Protein AF-A0A382K4H8-F1 (afdb_monomer_lite)

Sequence (67 aa):
MSEEIRERLRWLISHMNDKYMDGFNQFGAKKELYEIKWMVDEALKDAPTFTIEKEWLEKRIDTMTLL

Radius of gyration: 15.41 Å; chains: 1; bounding box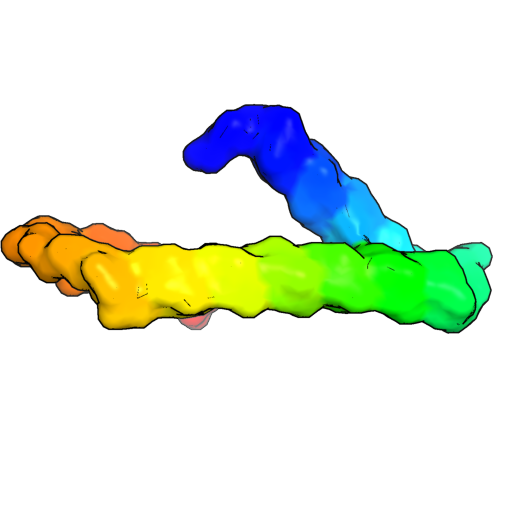: 32×25×34 Å

Foldseek 3Di:
DDVVVVVLLVVLVCQLPPPVDDPVRNVVSVVVVVVVVVVVVVCVVPDDDDPCVVVVVVVVVVVVVVD

pLDDT: mean 92.85, std 10.01, range [46.0, 98.62]

Organism: NCBI:txid408172

Secondary structure (DSSP, 8-state):
--HHHHHHHHHHHHHHH-TTS-HHHHHHHHHHHHHHHHHHHHHHHTPPP-TTHHHHHHHHHHHHHT-

Structure (mmCIF, N/CA/C/O backbone):
data_AF-A0A382K4H8-F1
#
_entry.id   AF-A0A382K4H8-F1
#
loop_
_atom_site.group_PDB
_atom_site.id
_atom_site.type_symbol
_atom_site.label_atom_id
_atom_site.label_alt_id
_atom_site.label_comp_id
_atom_site.label_asym_id
_atom_site.label_entity_id
_atom_site.label_seq_id
_atom_site.pdbx_PDB_ins_code
_atom_site.Cartn_x
_atom_site.Cartn_y
_atom_site.Cartn_z
_atom_site.occupancy
_atom_site.B_iso_or_equiv
_atom_site.auth_seq_id
_atom_site.auth_comp_id
_atom_site.auth_asym_id
_atom_site.auth_atom_id
_atom_site.pdbx_PDB_model_num
ATOM 1 N N . MET A 1 1 ? 3.423 5.660 9.007 1.00 79.88 1 MET A N 1
ATOM 2 C CA . MET A 1 1 ? 4.460 4.874 8.308 1.00 79.88 1 MET A CA 1
ATOM 3 C C . MET A 1 1 ? 5.795 5.518 8.615 1.00 79.88 1 MET A C 1
ATOM 5 O O . MET A 1 1 ? 5.850 6.742 8.525 1.00 79.88 1 MET A O 1
ATOM 9 N N . SER A 1 2 ? 6.792 4.734 9.033 1.00 94.00 2 SER A N 1
ATOM 10 C CA . SER A 1 2 ? 8.148 5.244 9.267 1.00 94.00 2 SER A CA 1
ATOM 11 C C . SER A 1 2 ? 8.737 5.804 7.972 1.00 94.00 2 SER A C 1
ATOM 13 O O . SER A 1 2 ? 8.361 5.368 6.880 1.00 94.00 2 SER A O 1
ATOM 15 N N . GLU A 1 3 ? 9.647 6.771 8.088 1.00 95.62 3 GLU A N 1
ATOM 16 C CA . GLU A 1 3 ? 10.298 7.351 6.908 1.00 95.62 3 GLU A CA 1
ATOM 17 C C . GLU A 1 3 ? 11.121 6.317 6.144 1.00 95.62 3 GLU A C 1
ATOM 19 O O . GLU A 1 3 ? 11.046 6.281 4.923 1.00 95.62 3 GLU A O 1
ATOM 24 N N . GLU A 1 4 ? 11.765 5.386 6.845 1.00 96.44 4 GLU A N 1
ATOM 25 C CA . GLU A 1 4 ? 12.489 4.268 6.237 1.00 96.44 4 GLU A CA 1
ATOM 26 C C . GLU A 1 4 ? 11.608 3.446 5.280 1.00 96.44 4 GLU A C 1
ATOM 28 O O . GLU A 1 4 ? 11.968 3.227 4.123 1.00 96.44 4 GLU A O 1
ATOM 33 N N . ILE A 1 5 ? 10.406 3.045 5.717 1.00 96.19 5 ILE A N 1
ATOM 34 C CA . ILE A 1 5 ? 9.486 2.270 4.870 1.00 96.19 5 ILE A CA 1
ATOM 35 C C . ILE A 1 5 ? 9.020 3.118 3.681 1.00 96.19 5 ILE A C 1
ATOM 37 O O . ILE A 1 5 ? 8.924 2.616 2.559 1.00 96.19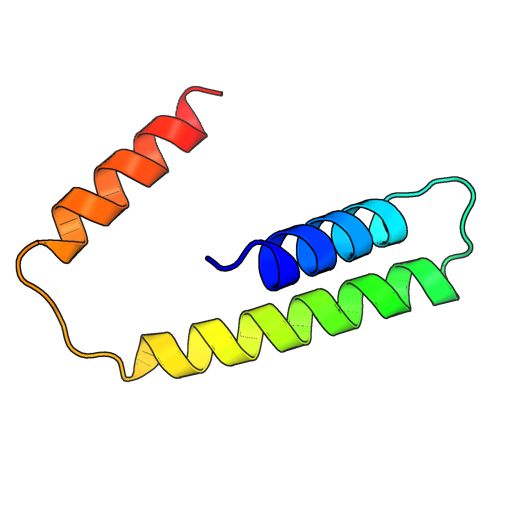 5 ILE A O 1
ATOM 41 N N . ARG A 1 6 ? 8.759 4.415 3.890 1.00 96.81 6 ARG A N 1
ATOM 42 C CA . ARG A 1 6 ? 8.373 5.316 2.792 1.00 96.81 6 ARG A CA 1
ATOM 43 C C . ARG A 1 6 ? 9.487 5.459 1.763 1.00 96.81 6 ARG A C 1
ATOM 45 O O . ARG A 1 6 ? 9.206 5.435 0.567 1.00 96.81 6 ARG A O 1
ATOM 52 N N . GLU A 1 7 ? 10.727 5.628 2.206 1.00 97.62 7 GLU A N 1
ATOM 53 C CA . GLU A 1 7 ? 11.895 5.732 1.334 1.00 97.62 7 GLU A CA 1
ATOM 54 C C . GLU A 1 7 ? 12.114 4.443 0.555 1.00 97.62 7 GLU A C 1
ATOM 56 O O . GLU A 1 7 ? 12.295 4.505 -0.663 1.00 97.62 7 GLU A O 1
ATOM 61 N N . ARG A 1 8 ? 11.982 3.282 1.209 1.00 97.25 8 ARG A N 1
ATOM 62 C CA . ARG A 1 8 ? 12.083 1.988 0.531 1.00 97.25 8 ARG A CA 1
ATOM 63 C C . ARG A 1 8 ? 11.027 1.834 -0.559 1.00 97.25 8 ARG A C 1
ATOM 65 O O . ARG A 1 8 ? 11.366 1.492 -1.690 1.00 97.25 8 ARG A O 1
ATOM 72 N N . LEU A 1 9 ? 9.767 2.138 -0.249 1.00 98.06 9 LEU A N 1
ATOM 73 C CA . LEU A 1 9 ? 8.678 2.069 -1.226 1.00 98.06 9 LEU A CA 1
ATOM 74 C C . LEU A 1 9 ? 8.896 3.042 -2.390 1.00 98.06 9 LEU A C 1
ATOM 76 O O . LEU A 1 9 ? 8.758 2.643 -3.544 1.00 98.06 9 LEU A O 1
ATOM 80 N N . ARG A 1 10 ? 9.294 4.293 -2.119 1.00 98.00 10 ARG A N 1
ATOM 81 C CA . ARG A 1 10 ? 9.620 5.275 -3.172 1.00 98.00 10 ARG A CA 1
ATOM 82 C C . ARG A 1 10 ? 10.744 4.783 -4.076 1.00 98.00 10 ARG A C 1
ATOM 84 O O . ARG A 1 10 ? 10.647 4.909 -5.294 1.00 98.00 10 ARG A O 1
ATOM 91 N N . TRP A 1 11 ? 11.789 4.211 -3.487 1.00 97.81 11 TRP A N 1
ATOM 92 C CA . TRP A 1 11 ? 12.921 3.670 -4.225 1.00 97.81 11 TRP A CA 1
ATOM 93 C C . TRP A 1 11 ? 12.496 2.518 -5.143 1.00 97.81 11 TRP A C 1
ATOM 95 O O . TRP A 1 11 ? 12.814 2.556 -6.332 1.00 97.81 11 TRP A O 1
ATOM 105 N N . LEU A 1 12 ? 11.714 1.559 -4.631 1.00 98.31 12 LEU A N 1
ATOM 106 C CA . LEU A 1 12 ? 11.194 0.424 -5.406 1.00 98.31 12 LEU A CA 1
ATOM 107 C C . LEU A 1 12 ? 10.283 0.874 -6.550 1.00 98.31 12 LEU A C 1
ATOM 109 O O . LEU A 1 12 ? 10.414 0.388 -7.672 1.00 98.31 12 LEU A O 1
ATOM 113 N N . ILE A 1 13 ? 9.389 1.830 -6.285 1.00 98.25 13 ILE A N 1
ATOM 114 C CA . ILE A 1 13 ? 8.498 2.399 -7.302 1.00 98.25 13 ILE A CA 1
ATOM 115 C C . ILE A 1 13 ? 9.312 3.097 -8.394 1.00 98.25 13 ILE A C 1
ATOM 117 O O . ILE A 1 13 ? 9.016 2.915 -9.574 1.00 98.25 13 ILE A O 1
ATOM 121 N N . SER A 1 14 ? 10.341 3.862 -8.019 1.00 97.94 14 SER A N 1
ATOM 122 C CA . SER A 1 14 ? 11.239 4.509 -8.980 1.00 97.94 14 SER A CA 1
ATOM 123 C C . SER A 1 14 ? 11.957 3.471 -9.846 1.00 97.94 14 SER A C 1
ATOM 125 O O . SER A 1 14 ? 11.875 3.540 -11.066 1.00 97.94 14 SER A O 1
ATOM 127 N N . HIS A 1 15 ? 12.561 2.447 -9.233 1.00 97.62 15 HIS A N 1
ATOM 128 C CA . HIS A 1 15 ? 13.309 1.399 -9.942 1.00 97.62 15 HIS A CA 1
ATOM 129 C C . HIS A 1 15 ? 12.430 0.581 -10.886 1.00 97.62 15 HIS A C 1
ATOM 131 O O . HIS A 1 15 ? 12.829 0.284 -12.007 1.00 97.62 15 HIS A O 1
ATOM 137 N N . MET A 1 16 ? 11.213 0.242 -10.458 1.00 98.06 16 MET A N 1
ATOM 138 C CA . MET A 1 16 ? 10.255 -0.490 -11.286 1.00 98.06 16 MET A CA 1
ATOM 139 C C . MET A 1 16 ? 9.856 0.290 -12.550 1.00 98.06 16 MET A C 1
ATOM 141 O O . MET A 1 16 ? 9.571 -0.331 -13.570 1.00 98.06 16 MET A O 1
ATOM 145 N N . ASN A 1 17 ? 9.817 1.625 -12.483 1.00 97.81 17 ASN A N 1
ATOM 146 C CA . ASN A 1 17 ? 9.357 2.490 -13.574 1.00 97.81 17 ASN A CA 1
ATOM 147 C C . ASN A 1 17 ? 10.498 3.220 -14.309 1.00 97.81 17 ASN A C 1
ATOM 149 O O . ASN A 1 17 ? 10.229 4.012 -15.215 1.00 97.81 17 ASN A O 1
ATOM 153 N N . ASP A 1 18 ? 11.759 2.991 -13.937 1.00 97.50 18 ASP A N 1
ATOM 154 C CA . ASP A 1 18 ? 12.894 3.674 -14.551 1.00 97.50 18 ASP A CA 1
ATOM 155 C C . ASP A 1 18 ? 13.167 3.118 -15.954 1.00 97.50 18 ASP A C 1
ATOM 157 O O . ASP A 1 18 ? 13.650 1.999 -16.120 1.00 97.50 18 ASP A O 1
ATOM 161 N N . LYS A 1 19 ? 12.898 3.933 -16.979 1.00 97.06 19 LYS A N 1
ATOM 162 C CA . LYS A 1 19 ? 13.113 3.596 -18.396 1.00 97.06 19 LYS A CA 1
ATOM 163 C C . LYS A 1 19 ? 14.577 3.340 -18.774 1.00 97.06 19 LYS A C 1
ATOM 165 O O . LYS A 1 19 ? 14.826 2.864 -19.879 1.00 97.06 19 LYS A O 1
ATOM 170 N N . TYR A 1 20 ? 15.529 3.707 -17.918 1.00 97.38 20 TYR A N 1
ATOM 171 C CA . TYR A 1 20 ? 16.955 3.467 -18.136 1.00 97.38 20 TYR A CA 1
ATOM 172 C C . TYR A 1 20 ? 17.442 2.154 -17.502 1.00 97.38 20 TYR A C 1
ATOM 174 O O . TYR A 1 20 ? 18.584 1.761 -17.741 1.00 97.38 20 TYR A O 1
ATOM 182 N N . MET A 1 21 ? 16.599 1.463 -16.725 1.00 95.81 21 MET A N 1
ATOM 183 C CA . MET A 1 21 ? 16.899 0.141 -16.169 1.00 95.81 21 MET A CA 1
ATOM 184 C C . MET A 1 21 ? 16.459 -0.997 -17.092 1.00 95.81 21 MET A C 1
ATOM 186 O O . MET A 1 21 ? 15.512 -0.869 -17.867 1.00 95.81 21 MET A O 1
ATOM 190 N N . ASP A 1 22 ? 17.140 -2.139 -16.981 1.00 97.38 22 ASP A N 1
ATOM 191 C CA . ASP A 1 22 ? 16.727 -3.362 -17.664 1.00 97.38 22 ASP A CA 1
ATOM 192 C C . ASP A 1 22 ? 15.502 -4.019 -16.998 1.00 97.38 22 ASP A C 1
ATOM 194 O O . ASP A 1 22 ? 15.146 -3.761 -15.843 1.00 97.38 22 ASP A O 1
ATOM 198 N N . GLY A 1 23 ? 14.862 -4.925 -17.740 1.00 97.38 23 GLY A N 1
ATOM 199 C CA . GLY A 1 23 ? 13.682 -5.638 -17.257 1.00 97.38 23 GLY A CA 1
ATOM 200 C C . GLY A 1 23 ? 13.957 -6.563 -16.067 1.00 97.38 23 GLY A C 1
ATOM 201 O O . GLY A 1 23 ? 13.034 -6.861 -15.311 1.00 97.38 23 GLY A O 1
ATOM 202 N N . PHE A 1 24 ? 15.202 -7.007 -15.860 1.00 97.56 24 PHE A N 1
ATOM 203 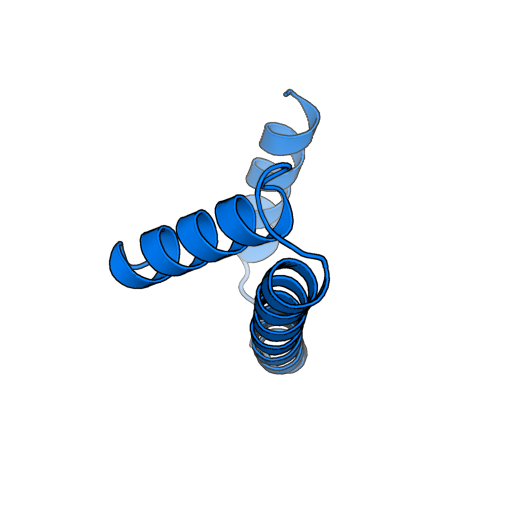C CA . PHE A 1 24 ? 15.554 -7.868 -14.729 1.00 97.56 24 PHE A CA 1
ATOM 204 C C . PHE A 1 24 ? 15.484 -7.090 -13.411 1.00 97.56 24 PHE A C 1
ATOM 206 O O . PHE A 1 24 ? 14.830 -7.538 -12.466 1.00 97.56 24 PHE A O 1
ATOM 213 N N . ASN A 1 25 ? 16.086 -5.901 -13.367 1.00 96.69 25 ASN A N 1
ATOM 214 C CA . ASN A 1 25 ? 16.071 -5.027 -12.197 1.00 96.69 25 ASN A CA 1
ATOM 215 C C . ASN A 1 25 ? 14.672 -4.460 -11.931 1.00 96.69 25 ASN A C 1
ATOM 217 O O . ASN A 1 25 ? 14.196 -4.509 -10.794 1.00 96.69 25 ASN A O 1
ATOM 221 N N . GLN A 1 26 ? 13.971 -4.016 -12.980 1.00 98.50 26 GLN A N 1
ATOM 222 C CA . GLN A 1 26 ? 12.583 -3.552 -12.866 1.00 98.50 26 GLN A CA 1
ATOM 223 C C . GLN A 1 26 ? 11.669 -4.645 -12.297 1.00 98.50 26 GLN A C 1
ATOM 225 O O . GLN A 1 26 ? 10.890 -4.403 -11.369 1.00 98.50 26 GLN A O 1
ATOM 230 N N . PHE A 1 27 ? 11.776 -5.875 -12.814 1.00 98.38 27 PHE A N 1
ATOM 231 C CA . PHE A 1 27 ? 10.987 -6.997 -12.312 1.00 98.38 27 PHE A CA 1
ATOM 232 C C . PHE A 1 27 ? 11.407 -7.410 -10.897 1.00 98.38 27 PHE A C 1
ATOM 234 O O . PHE A 1 27 ? 10.553 -7.787 -10.096 1.00 98.38 27 PHE A O 1
ATOM 241 N N . GLY A 1 28 ? 12.692 -7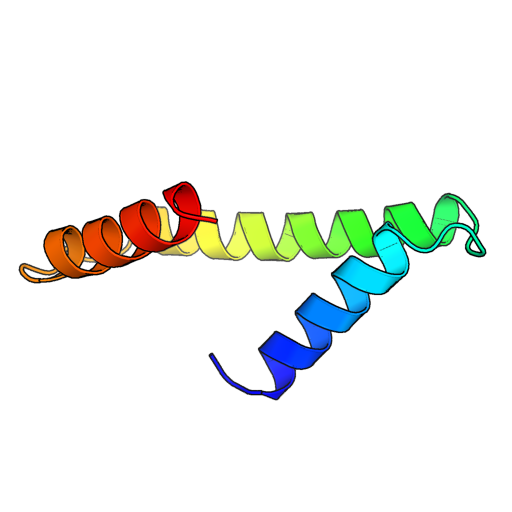.289 -10.553 1.00 98.38 28 GLY A N 1
ATOM 242 C CA . GLY A 1 28 ? 13.189 -7.431 -9.184 1.00 98.38 28 GLY A CA 1
ATOM 243 C C . GLY A 1 28 ? 12.459 -6.510 -8.204 1.00 98.38 28 GLY A C 1
ATOM 244 O O . GLY A 1 28 ? 11.872 -6.997 -7.238 1.00 98.38 28 GLY A O 1
ATOM 245 N N . ALA A 1 29 ? 12.407 -5.211 -8.506 1.00 98.44 29 ALA A N 1
ATOM 246 C CA . ALA A 1 29 ? 11.684 -4.231 -7.694 1.00 98.44 29 ALA A CA 1
ATOM 247 C C . ALA A 1 29 ? 10.177 -4.533 -7.619 1.00 98.44 29 ALA A C 1
ATOM 249 O O . ALA A 1 29 ? 9.568 -4.442 -6.552 1.00 98.44 29 ALA A O 1
ATOM 250 N N . LYS A 1 30 ? 9.572 -4.959 -8.737 1.00 98.44 30 LYS A N 1
ATOM 251 C CA . LYS A 1 30 ? 8.153 -5.337 -8.778 1.00 98.44 30 LYS A CA 1
ATOM 252 C C . LYS A 1 30 ? 7.834 -6.547 -7.897 1.00 98.44 30 LYS A C 1
ATOM 254 O O . LYS A 1 30 ? 6.802 -6.545 -7.233 1.00 98.44 30 LYS A O 1
ATOM 259 N N . LYS A 1 31 ? 8.697 -7.568 -7.874 1.00 98.62 31 LYS A N 1
ATOM 260 C CA . LYS A 1 31 ? 8.522 -8.734 -6.991 1.00 98.62 31 LYS A CA 1
ATOM 261 C C . LYS A 1 31 ? 8.508 -8.318 -5.527 1.00 98.62 31 LYS A C 1
ATOM 263 O O . LYS A 1 31 ? 7.614 -8.722 -4.801 1.00 98.62 31 LYS A O 1
ATOM 268 N N . GLU A 1 32 ? 9.437 -7.463 -5.115 1.00 98.50 32 GLU A N 1
ATOM 269 C CA . GLU A 1 32 ? 9.485 -6.995 -3.728 1.00 98.50 32 GLU A CA 1
ATOM 270 C C . GLU A 1 32 ? 8.239 -6.187 -3.341 1.00 98.50 32 GLU A C 1
ATOM 272 O O . GLU A 1 32 ? 7.699 -6.363 -2.252 1.00 98.50 32 GLU A O 1
ATOM 277 N N . LEU A 1 33 ? 7.714 -5.362 -4.253 1.00 98.50 33 LEU A N 1
ATOM 278 C CA . LEU A 1 33 ? 6.433 -4.683 -4.038 1.00 98.50 33 LEU A CA 1
ATOM 279 C C . LEU A 1 33 ? 5.267 -5.674 -3.866 1.00 98.50 33 LEU A C 1
ATOM 281 O O . LEU A 1 33 ? 4.380 -5.416 -3.052 1.00 98.50 33 LEU A O 1
ATOM 285 N N . TYR A 1 34 ? 5.259 -6.800 -4.591 1.00 98.56 34 TYR A N 1
ATOM 286 C CA . TYR A 1 34 ? 4.256 -7.854 -4.391 1.00 98.56 34 TYR A CA 1
ATOM 287 C C . TYR A 1 34 ? 4.397 -8.552 -3.041 1.00 98.56 34 TYR A C 1
ATOM 289 O O . TYR A 1 34 ? 3.384 -8.728 -2.372 1.00 98.56 34 TYR A O 1
ATOM 297 N N . GLU A 1 35 ? 5.616 -8.884 -2.613 1.00 98.50 35 GLU A N 1
ATOM 298 C CA . GLU A 1 35 ? 5.858 -9.475 -1.289 1.00 98.50 35 GLU A CA 1
ATOM 299 C C . GLU A 1 35 ? 5.330 -8.560 -0.177 1.00 98.50 35 GLU A C 1
ATOM 301 O O . GLU A 1 35 ? 4.563 -8.995 0.682 1.00 98.50 35 GLU A O 1
ATOM 306 N N . ILE A 1 36 ? 5.642 -7.258 -0.246 1.00 97.69 36 ILE A N 1
ATOM 307 C CA . ILE A 1 36 ? 5.12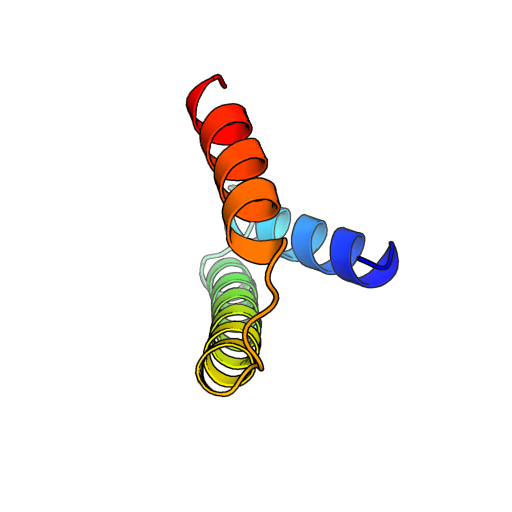6 -6.267 0.710 1.00 97.69 36 ILE A CA 1
ATOM 308 C C . ILE A 1 36 ? 3.595 -6.235 0.678 1.00 97.69 36 ILE A C 1
ATOM 310 O O . ILE A 1 36 ? 2.958 -6.239 1.732 1.00 97.69 36 ILE A O 1
ATOM 314 N N . LYS A 1 37 ? 2.995 -6.209 -0.519 1.00 97.56 37 LYS A N 1
ATOM 315 C CA . LYS A 1 37 ? 1.537 -6.196 -0.669 1.00 97.56 37 LYS A CA 1
ATOM 316 C C . LYS A 1 37 ? 0.905 -7.427 -0.018 1.00 97.56 37 LYS A C 1
ATOM 318 O O . LYS A 1 37 ? -0.030 -7.269 0.757 1.00 97.56 37 LYS A O 1
ATOM 323 N N . TRP A 1 38 ? 1.413 -8.624 -0.301 1.00 98.00 38 TRP A N 1
ATOM 324 C CA . TRP A 1 38 ? 0.866 -9.866 0.248 1.00 98.00 38 TRP A CA 1
ATOM 325 C C . TRP A 1 38 ? 1.004 -9.939 1.762 1.00 98.00 38 TRP A C 1
ATOM 327 O O . TRP A 1 38 ? 0.039 -10.291 2.432 1.00 98.00 38 TRP A O 1
ATOM 337 N N . MET A 1 39 ? 2.155 -9.547 2.311 1.00 97.06 39 MET A N 1
ATOM 338 C CA . MET A 1 39 ? 2.339 -9.496 3.763 1.00 97.06 39 MET A CA 1
ATOM 339 C C . MET A 1 39 ? 1.323 -8.566 4.437 1.00 97.06 39 MET A C 1
ATOM 341 O O . MET A 1 39 ? 0.777 -8.906 5.485 1.00 97.06 39 MET A O 1
ATOM 345 N N . VAL A 1 40 ? 1.066 -7.395 3.845 1.00 96.06 40 VAL A N 1
ATOM 346 C CA . VAL A 1 40 ? 0.087 -6.437 4.374 1.00 96.06 40 VAL A CA 1
ATOM 347 C C . VAL A 1 40 ? -1.338 -6.969 4.229 1.00 96.06 40 VAL A C 1
ATOM 349 O O . VAL A 1 40 ? -2.097 -6.903 5.192 1.00 96.06 40 VAL A O 1
ATOM 352 N N . ASP A 1 41 ? -1.701 -7.515 3.068 1.00 96.88 41 ASP A N 1
ATOM 353 C CA . ASP A 1 41 ? -3.039 -8.067 2.829 1.00 96.88 41 ASP A CA 1
ATOM 354 C C . ASP A 1 41 ? -3.355 -9.217 3.796 1.00 96.88 41 ASP A C 1
ATOM 356 O O . ASP A 1 41 ? -4.429 -9.234 4.398 1.00 96.88 41 ASP A O 1
ATOM 360 N N . GLU A 1 42 ? -2.416 -10.150 3.988 1.00 97.06 42 GLU A N 1
ATOM 361 C CA . GLU A 1 42 ? -2.584 -11.269 4.922 1.00 97.06 42 GLU A CA 1
ATOM 362 C C . GLU A 1 42 ? -2.717 -10.773 6.368 1.00 97.06 42 GLU A C 1
ATOM 364 O O . GLU A 1 42 ? -3.582 -11.246 7.100 1.00 97.06 42 GLU A O 1
ATOM 369 N N . ALA A 1 43 ? -1.935 -9.767 6.775 1.00 96.06 43 ALA A N 1
ATOM 370 C CA . ALA A 1 43 ? -2.064 -9.177 8.107 1.00 96.06 43 ALA A CA 1
ATOM 371 C C . ALA A 1 43 ? -3.416 -8.472 8.319 1.00 96.06 43 ALA A C 1
ATOM 373 O O . ALA A 1 43 ? -3.966 -8.509 9.419 1.00 96.06 43 ALA A O 1
ATOM 374 N N . LEU A 1 44 ? -3.952 -7.821 7.281 1.00 95.88 44 LEU A N 1
ATOM 375 C CA . LEU A 1 44 ? -5.232 -7.111 7.350 1.00 95.88 44 LEU A CA 1
ATOM 376 C C . LEU A 1 44 ? -6.441 -8.050 7.305 1.00 95.88 44 LEU A C 1
ATOM 378 O O . LEU A 1 44 ? -7.490 -7.706 7.845 1.00 95.88 44 LEU A O 1
ATOM 382 N N . LYS A 1 45 ? -6.308 -9.232 6.701 1.00 95.94 45 LYS A N 1
ATOM 383 C CA . LYS A 1 45 ? -7.376 -10.238 6.631 1.00 95.94 45 LYS A CA 1
ATOM 384 C C . LYS A 1 45 ? -7.846 -10.703 8.012 1.00 95.94 45 LYS A C 1
ATOM 386 O O . LYS A 1 45 ? -9.045 -10.886 8.208 1.00 95.94 45 LYS A O 1
ATOM 391 N N . ASP A 1 46 ? -6.911 -10.843 8.947 1.00 93.38 46 ASP A N 1
ATOM 392 C CA . ASP A 1 46 ? -7.172 -11.300 10.317 1.00 93.38 46 ASP A CA 1
ATOM 393 C C . ASP A 1 46 ? -7.157 -10.142 11.338 1.00 93.38 46 ASP A C 1
ATOM 395 O O . ASP A 1 46 ? -7.122 -10.364 12.553 1.00 93.38 46 ASP A O 1
ATOM 399 N N . ALA A 1 47 ? -7.164 -8.890 10.869 1.00 95.56 47 ALA A N 1
ATOM 400 C CA . ALA A 1 47 ? -7.096 -7.725 11.740 1.00 95.56 47 ALA A CA 1
ATOM 401 C C . ALA A 1 47 ? -8.409 -7.503 12.524 1.00 95.56 47 ALA A C 1
ATOM 403 O O . ALA A 1 47 ? -9.504 -7.751 12.011 1.00 95.56 47 ALA A O 1
ATOM 404 N N . PRO A 1 48 ? -8.336 -6.984 13.765 1.00 95.50 48 PRO A N 1
ATOM 405 C CA . PRO A 1 48 ? -9.517 -6.539 14.495 1.00 95.50 48 PRO A CA 1
ATOM 406 C C . PRO A 1 48 ? -10.2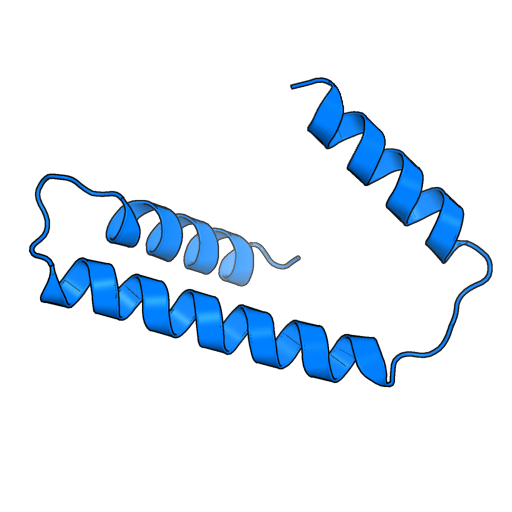39 -5.410 13.757 1.00 95.50 48 PRO A C 1
ATOM 408 O O . PRO A 1 48 ? -9.604 -4.550 13.155 1.00 95.50 48 PRO A O 1
ATOM 411 N N . THR A 1 49 ? -11.562 -5.357 13.883 1.00 92.19 49 THR A N 1
ATOM 412 C CA . THR A 1 49 ? -12.351 -4.224 13.387 1.00 92.19 49 THR A CA 1
ATOM 413 C C . THR A 1 49 ? -12.358 -3.087 14.402 1.00 92.19 49 THR A C 1
ATOM 415 O O . THR A 1 49 ? -12.586 -3.313 15.596 1.00 92.19 49 THR A O 1
ATOM 418 N N . PHE A 1 50 ? -12.200 -1.850 13.928 1.00 94.38 50 PHE A N 1
ATOM 419 C CA . PHE A 1 50 ? -12.298 -0.656 14.773 1.00 94.38 50 PHE A CA 1
ATOM 420 C C . PHE A 1 50 ? -13.492 0.213 14.369 1.00 94.38 50 PHE A C 1
ATOM 422 O O . PHE A 1 50 ? -13.764 0.423 13.191 1.00 94.38 50 PHE A O 1
ATOM 429 N N . THR A 1 51 ? -14.195 0.788 15.348 1.00 93.81 51 THR A N 1
ATOM 430 C CA . THR A 1 51 ? -15.403 1.604 15.103 1.00 93.81 51 THR A CA 1
ATOM 431 C C . THR A 1 51 ? -15.146 2.831 14.224 1.00 93.81 51 THR A C 1
ATOM 433 O O . THR A 1 51 ? -16.040 3.266 13.506 1.00 93.81 51 THR A O 1
ATOM 436 N N . ILE A 1 52 ? -13.923 3.362 14.250 1.00 94.56 52 ILE A N 1
ATOM 437 C CA . ILE A 1 52 ? -13.487 4.538 13.480 1.00 94.56 52 ILE A CA 1
ATOM 438 C C . ILE A 1 52 ? -12.845 4.189 12.127 1.00 94.56 52 ILE A C 1
ATOM 440 O O . ILE A 1 52 ? -12.507 5.086 11.356 1.00 94.56 52 ILE A O 1
ATOM 444 N N . GLU A 1 53 ? -12.633 2.903 11.838 1.00 93.75 53 GLU A N 1
ATOM 445 C CA . GLU A 1 53 ? -11.857 2.448 10.677 1.00 93.75 53 GLU A CA 1
ATOM 446 C C . GLU A 1 53 ? -12.517 2.830 9.355 1.00 93.75 53 GLU A C 1
ATOM 448 O O . GLU A 1 53 ? -11.858 3.362 8.463 1.00 93.75 53 GLU A O 1
ATOM 453 N N . LYS A 1 54 ? -13.836 2.633 9.261 1.00 90.81 54 LYS A N 1
ATOM 454 C CA . LYS A 1 54 ? -14.619 2.962 8.067 1.00 90.81 54 LYS A CA 1
ATOM 455 C C . LYS A 1 54 ? -14.470 4.436 7.680 1.00 90.81 54 LYS A C 1
ATOM 457 O O . LYS A 1 54 ? -14.100 4.733 6.550 1.00 90.81 54 LYS A O 1
ATOM 462 N N . GLU A 1 55 ? -14.687 5.345 8.631 1.00 92.94 55 GLU A N 1
ATOM 463 C CA . GLU A 1 55 ? -14.578 6.791 8.392 1.00 92.94 55 GLU A CA 1
ATOM 464 C C . GLU A 1 55 ? -13.148 7.189 7.986 1.00 92.94 55 GLU A C 1
ATOM 466 O O . GLU A 1 55 ? -12.940 8.037 7.115 1.00 92.94 55 GLU A O 1
ATOM 471 N N . TRP A 1 56 ? -12.141 6.567 8.605 1.00 92.25 56 TRP A N 1
ATOM 472 C CA . TRP A 1 56 ? -10.740 6.830 8.289 1.00 92.25 56 TRP A CA 1
ATOM 473 C C . TRP A 1 56 ? -10.351 6.364 6.876 1.00 92.25 56 TRP A C 1
ATOM 475 O O . TRP A 1 56 ? -9.591 7.060 6.195 1.00 92.25 56 TRP A O 1
ATOM 485 N N . LEU A 1 57 ? -10.871 5.216 6.427 1.00 91.69 57 LEU A N 1
ATOM 486 C CA . LEU A 1 57 ? -10.641 4.679 5.082 1.00 91.69 57 LEU A CA 1
ATOM 487 C C . LEU A 1 57 ? -11.358 5.502 4.005 1.00 91.69 57 LEU A C 1
ATOM 489 O O . LEU A 1 57 ? -10.727 5.871 3.013 1.00 91.69 57 LEU A O 1
ATOM 493 N N . GLU A 1 58 ? -12.632 5.844 4.213 1.00 89.31 58 GLU A N 1
ATOM 494 C CA . GLU A 1 58 ? -13.440 6.628 3.262 1.00 89.31 58 GLU A CA 1
ATOM 495 C C . GLU A 1 58 ? -12.783 7.980 2.946 1.00 89.31 58 GLU A C 1
ATOM 497 O O . GLU A 1 58 ? -12.563 8.306 1.780 1.00 89.31 58 GLU A O 1
ATOM 502 N N . LYS A 1 59 ? -12.315 8.706 3.973 1.00 89.94 59 LYS A N 1
ATOM 503 C CA . LYS A 1 59 ? -11.584 9.978 3.800 1.00 89.94 59 LYS A CA 1
ATOM 504 C C . LYS A 1 59 ? -10.360 9.858 2.885 1.00 89.94 59 LYS A C 1
ATOM 506 O O . LYS A 1 59 ? -10.010 10.805 2.177 1.00 89.94 59 LYS A O 1
ATOM 511 N N . ARG A 1 60 ? -9.669 8.716 2.911 1.00 85.94 60 ARG A N 1
ATOM 512 C CA . ARG A 1 60 ? -8.473 8.480 2.089 1.00 85.94 60 ARG A CA 1
ATOM 513 C C . ARG A 1 60 ? -8.820 8.096 0.659 1.00 85.94 60 ARG A C 1
ATOM 515 O O . ARG A 1 60 ? -8.134 8.560 -0.247 1.00 85.94 60 ARG A O 1
ATOM 522 N N . ILE A 1 61 ? -9.858 7.286 0.470 1.00 80.50 61 ILE A N 1
ATOM 523 C CA . ILE A 1 61 ? -10.353 6.913 -0.859 1.00 80.50 61 ILE A CA 1
ATOM 524 C C . ILE A 1 61 ? -10.807 8.171 -1.603 1.00 80.50 61 ILE A C 1
ATOM 526 O O . ILE A 1 61 ? -10.320 8.418 -2.705 1.00 80.50 61 ILE A O 1
ATOM 530 N N . ASP A 1 62 ? -11.613 9.018 -0.960 1.00 74.31 62 ASP A N 1
ATOM 531 C CA . ASP A 1 62 ? -12.091 10.272 -1.553 1.00 74.31 62 ASP A CA 1
ATOM 532 C C . ASP A 1 62 ? -10.925 11.176 -1.978 1.00 74.31 62 ASP A C 1
ATOM 534 O O . ASP A 1 62 ? -10.888 11.674 -3.104 1.00 74.31 62 ASP A O 1
ATOM 538 N N . THR A 1 63 ? -9.906 11.311 -1.120 1.00 73.50 63 THR A N 1
ATOM 539 C CA . THR A 1 63 ? -8.692 12.092 -1.422 1.00 73.50 63 THR A CA 1
ATOM 540 C C . THR A 1 63 ? -7.936 11.551 -2.643 1.00 73.50 63 THR A C 1
ATOM 542 O O . THR A 1 63 ? -7.379 12.334 -3.407 1.00 73.50 63 THR A O 1
ATOM 545 N N . MET A 1 64 ? -7.903 10.229 -2.847 1.00 68.56 64 MET A N 1
ATOM 546 C CA . MET A 1 64 ? -7.242 9.613 -4.005 1.00 68.56 64 MET A CA 1
ATOM 547 C C . MET A 1 64 ? -8.059 9.728 -5.295 1.00 68.56 64 MET A C 1
ATOM 549 O O . MET A 1 64 ? -7.468 9.749 -6.365 1.00 68.56 64 MET A O 1
ATOM 553 N N . THR A 1 65 ? -9.389 9.802 -5.212 1.00 69.88 65 THR A N 1
ATOM 554 C CA . THR A 1 65 ? -10.260 9.984 -6.390 1.00 69.88 65 THR A CA 1
ATOM 555 C C . THR A 1 65 ? -10.356 11.431 -6.882 1.00 69.88 65 THR A C 1
ATOM 557 O O . THR A 1 65 ? -10.847 11.669 -7.982 1.00 69.88 65 THR A O 1
ATOM 560 N N . LEU A 1 66 ? -9.904 12.395 -6.074 1.00 56.69 66 LEU A N 1
ATOM 561 C CA . LEU A 1 66 ? -9.910 13.831 -6.384 1.00 56.69 66 LEU A CA 1
ATOM 562 C C . LEU A 1 66 ? -8.598 14.334 -7.024 1.00 56.69 66 LEU A C 1
ATOM 564 O O . LEU A 1 66 ? -8.480 15.532 -7.290 1.00 56.69 66 LEU A O 1
ATOM 568 N N . LEU A 1 67 ? -7.629 13.444 -7.259 1.00 46.00 67 LEU A N 1
ATOM 569 C CA . LEU A 1 67 ? -6.332 13.701 -7.899 1.00 46.00 67 LEU A CA 1
ATOM 570 C C . LEU A 1 67 ? -6.227 12.932 -9.219 1.00 46.00 67 LEU A C 1
ATOM 572 O O . LEU A 1 67 ? -5.603 13.486 -10.150 1.00 46.00 67 LEU A O 1
#